Protein AF-A0AAD9XHT9-F1 (afdb_monomer)

Sequence (121 aa):
MSLTDLELSYNHFTDSIPPSIGSMRYLKALYLNNNNLSGSIPTEIGKLMSLTDLELSDNWFTGSVPPSIDNLCNLSILYLHRNNISSSIPVKIGNLMSLTDLELSYNHFTSSIPPPIGSMQ

Nearest PDB structures (foldseek):
  8wei-assembly1_A  TM=9.782E-01  e=2.417E-10  Brassica napus
  8weh-assembly1_A  TM=9.786E-01  e=7.832E-10  Brassica napus
  8wed-assembly2_D  TM=9.798E-01  e=2.127E-09  Arabidopsis thaliana
  5xjx-assembly1_A  TM=8.030E-01  e=2.233E-08  Arabidopsis thaliana
  5xjo-assembly2_B  TM=7.292E-01  e=7.310E-09  Arabidopsis thaliana

pLDDT: mean 94.95, std 6.86, range [57.06, 98.94]

Foldseek 3Di:
DADAEDADAQEADEEEDDLCVLVSQNHAEDAHAHYAYEEAHDLSVLSNLNHQYDHHYHYAYEEADHLSVLSNLNHAEDAPAQYAYAEAHHLSVLSNLNHNYYHHYHYNYDDDDRPSVVVRD

Organism: NCBI:txid168575

Radius of gyration: 13.38 Å; Cα contacts (8 Å, |Δi|>4): 305; chains: 1; bounding box: 37×24×35 Å

InterPro domains:
  IPR001611 Leucine-rich repeat [PF13516] (2-16)
  IPR032675 Leucine-rich repeat domain superfamily [G3DSA:3.80.10.10] (1-121)
  IPR055414 Disease resistance R13L4/SHOC-2-like, LRR domain [PF23598] (20-105)

Secondary structure (DSSP, 8-state):
----EEE--SS---SPPPGGGGG-TT--EEE--SS--EEEPPGGGGG-TT-SEEE--SSEEEE---GGGGG-TT--EEE--SSEE-SPPPGGGGG-TT--EEE--SS---SPPPGGGGG--

Solvent-accessible surface area (backbone atoms only — not comparable to full-atom values): 6148 Å² total; per-residue (Å²): 138,79,67,38,68,47,85,56,49,74,46,81,51,59,56,52,68,61,62,70,62,31,71,46,44,62,23,27,36,43,35,50,23,43,30,52,31,25,51,50,63,46,57,33,61,32,47,23,47,49,20,32,36,41,33,52,21,43,28,48,34,27,52,45,69,41,75,40,56,43,49,24,49,48,22,27,36,44,33,50,21,40,25,50,32,47,35,52,69,52,64,49,61,54,57,30,81,44,48,75,44,79,39,64,54,62,48,45,62,74,54,75,84,40,70,48,63,81,66,68,122

Mean predicted aligned error: 2.9 Å

Structure (mmCIF, N/CA/C/O backbone):
data_AF-A0AAD9XHT9-F1
#
_entry.id   AF-A0AAD9XHT9-F1
#
loop_
_atom_site.group_PDB
_atom_site.id
_atom_site.type_symbol
_atom_site.label_atom_id
_atom_site.label_alt_id
_atom_site.label_comp_id
_atom_site.label_asym_id
_atom_site.label_entity_id
_atom_site.label_seq_id
_atom_site.pdbx_PDB_ins_code
_atom_site.Cartn_x
_atom_site.Cartn_y
_atom_site.Cartn_z
_atom_site.occupancy
_atom_site.B_iso_or_equiv
_atom_site.auth_seq_id
_atom_site.auth_comp_id
_atom_site.auth_asym_id
_atom_site.auth_atom_id
_atom_site.pdbx_PDB_model_num
ATOM 1 N N . MET A 1 1 ? -23.148 5.381 -12.347 1.00 62.38 1 MET A N 1
ATOM 2 C CA . MET A 1 1 ? -22.735 4.302 -11.426 1.00 62.38 1 MET A CA 1
ATOM 3 C C . MET A 1 1 ? -21.243 4.470 -11.208 1.00 62.38 1 MET A C 1
ATOM 5 O O . MET A 1 1 ? -20.542 4.640 -12.197 1.00 62.38 1 MET A O 1
ATOM 9 N N . SER A 1 2 ? -20.787 4.535 -9.959 1.00 86.00 2 SER A N 1
ATOM 10 C CA . SER A 1 2 ? -19.357 4.618 -9.626 1.00 86.00 2 SER A CA 1
ATOM 11 C C . SER A 1 2 ? -18.866 3.226 -9.242 1.00 86.00 2 SER A C 1
ATOM 13 O O . SER A 1 2 ? -19.617 2.501 -8.593 1.00 86.00 2 SER A O 1
ATOM 15 N N . LEU A 1 3 ? -17.646 2.850 -9.636 1.00 94.44 3 LEU A N 1
ATOM 16 C CA . LEU A 1 3 ? -17.060 1.574 -9.224 1.00 94.44 3 LEU A CA 1
ATOM 17 C C . LEU A 1 3 ? -16.738 1.616 -7.723 1.00 94.44 3 LEU A C 1
ATOM 19 O O . LEU A 1 3 ? -16.102 2.566 -7.262 1.00 94.44 3 LEU A O 1
ATOM 23 N N . THR A 1 4 ? -17.195 0.606 -6.987 1.00 97.62 4 THR A N 1
ATOM 24 C CA . THR A 1 4 ? -16.973 0.455 -5.541 1.00 97.62 4 THR A CA 1
ATOM 25 C C . THR A 1 4 ? -16.005 -0.674 -5.213 1.00 97.62 4 THR A C 1
ATOM 27 O O . THR A 1 4 ? -15.353 -0.620 -4.181 1.00 97.62 4 THR A O 1
ATOM 30 N N . ASP A 1 5 ? -15.841 -1.637 -6.112 1.00 98.38 5 ASP A N 1
ATOM 31 C CA . ASP A 1 5 ? -15.035 -2.830 -5.890 1.00 98.38 5 ASP A CA 1
ATOM 32 C C . ASP A 1 5 ? -14.217 -3.081 -7.158 1.00 98.38 5 ASP A C 1
ATOM 34 O O . ASP A 1 5 ? -14.770 -3.121 -8.263 1.00 98.38 5 ASP A O 1
ATOM 38 N N . LEU A 1 6 ? -12.897 -3.183 -7.010 1.00 98.44 6 LEU A N 1
ATOM 39 C CA . LEU A 1 6 ? -11.974 -3.504 -8.093 1.00 98.44 6 LEU A CA 1
ATOM 40 C C . LEU A 1 6 ? -11.222 -4.781 -7.725 1.00 98.44 6 LEU A C 1
ATOM 42 O O . LEU A 1 6 ? -10.288 -4.747 -6.928 1.00 98.44 6 LEU A O 1
ATOM 46 N N . GLU A 1 7 ? -11.657 -5.884 -8.327 1.00 98.56 7 GLU A N 1
ATOM 47 C CA . GLU A 1 7 ? -11.086 -7.220 -8.169 1.00 98.56 7 GLU A CA 1
ATOM 48 C C . GLU A 1 7 ? -10.223 -7.556 -9.387 1.00 98.56 7 GLU A C 1
ATOM 50 O O . GLU A 1 7 ? -10.732 -7.680 -10.505 1.00 98.56 7 GLU A O 1
ATOM 55 N N . LEU A 1 8 ? -8.913 -7.651 -9.178 1.00 98.62 8 LEU A N 1
ATOM 56 C CA . LEU A 1 8 ? -7.911 -7.929 -10.208 1.00 98.62 8 LEU A CA 1
ATOM 57 C C . LEU A 1 8 ? -6.887 -8.975 -9.740 1.00 98.62 8 LEU A C 1
ATOM 59 O O . LEU A 1 8 ? -5.830 -9.141 -10.364 1.00 98.62 8 LEU A O 1
ATOM 63 N N . SER A 1 9 ? -7.180 -9.686 -8.657 1.00 98.75 9 SER A N 1
ATOM 64 C CA . SER A 1 9 ? -6.260 -10.647 -8.068 1.00 98.75 9 SER A CA 1
ATOM 65 C C . SER A 1 9 ? -6.104 -11.905 -8.916 1.00 98.75 9 SER A C 1
ATOM 67 O O . SER A 1 9 ? -6.938 -12.204 -9.772 1.00 98.75 9 SER A O 1
ATOM 69 N N . TYR A 1 10 ? -5.020 -12.648 -8.685 1.00 98.62 10 TYR A N 1
ATOM 70 C CA . TYR A 1 10 ? -4.700 -13.894 -9.400 1.00 98.62 10 TYR A CA 1
ATOM 71 C C . TYR A 1 10 ? -4.563 -13.707 -10.916 1.00 98.62 10 TYR A C 1
ATOM 73 O O . T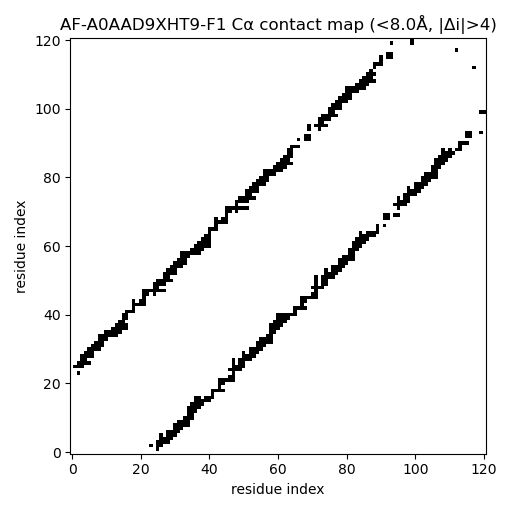YR A 1 10 ? -5.163 -14.426 -11.717 1.00 98.62 10 TYR A O 1
ATOM 81 N N . ASN A 1 11 ? -3.748 -12.730 -11.306 1.00 98.75 11 ASN A N 1
ATOM 82 C CA . ASN A 1 11 ? -3.437 -12.434 -12.700 1.00 98.75 11 ASN A CA 1
ATOM 83 C C . ASN A 1 11 ? -1.915 -12.361 -12.912 1.00 98.75 11 ASN A C 1
ATOM 85 O O . ASN A 1 11 ? -1.111 -12.705 -12.046 1.00 98.75 11 ASN A O 1
ATOM 89 N N . HIS A 1 12 ? -1.515 -11.939 -14.109 1.00 98.44 12 HIS A N 1
ATOM 90 C CA . HIS A 1 12 ? -0.121 -11.699 -14.479 1.00 98.44 12 HIS A CA 1
ATOM 91 C C . HIS A 1 12 ? 0.139 -10.211 -14.739 1.00 98.44 12 HIS A C 1
ATOM 93 O O . HIS A 1 12 ? 0.935 -9.870 -15.615 1.00 98.44 12 HIS A O 1
ATOM 99 N N . PHE A 1 13 ? -0.573 -9.308 -14.050 1.00 98.69 13 PHE A N 1
ATOM 100 C CA . PHE A 1 13 ? -0.347 -7.875 -14.226 1.00 98.69 13 PHE A CA 1
ATOM 101 C C . PHE A 1 13 ? 1.066 -7.512 -13.782 1.00 98.69 13 PHE A C 1
ATOM 103 O O . PHE A 1 13 ? 1.510 -7.923 -12.713 1.00 98.69 13 PHE A O 1
ATOM 110 N N . THR A 1 14 ? 1.758 -6.749 -14.620 1.00 98.44 14 THR A N 1
ATOM 111 C CA . THR A 1 14 ? 3.120 -6.258 -14.399 1.00 98.44 14 THR A CA 1
ATOM 112 C C . THR A 1 14 ? 3.115 -4.746 -14.192 1.00 98.44 14 THR A C 1
ATOM 114 O O . THR A 1 14 ? 2.059 -4.115 -14.187 1.00 98.44 14 THR A O 1
ATOM 117 N N . ASP A 1 15 ? 4.307 -4.158 -14.073 1.00 98.00 15 ASP A N 1
ATOM 118 C CA . ASP A 1 15 ? 4.510 -2.721 -13.870 1.00 98.00 15 ASP A CA 1
ATOM 119 C C . ASP A 1 15 ? 3.891 -2.206 -12.562 1.00 98.00 15 ASP A C 1
ATOM 121 O O . ASP A 1 15 ? 3.524 -2.977 -11.674 1.00 98.00 15 ASP A O 1
ATOM 125 N N . SER A 1 16 ? 3.888 -0.889 -12.377 1.00 98.31 16 SER A N 1
ATOM 126 C CA . SER A 1 16 ? 3.416 -0.250 -11.154 1.00 98.31 16 SER A CA 1
ATOM 127 C C . SER A 1 16 ? 1.934 0.099 -11.202 1.00 98.31 16 SER A C 1
ATOM 129 O O . SER A 1 16 ? 1.335 0.269 -12.265 1.00 98.31 16 SER A O 1
ATOM 131 N N . ILE A 1 17 ? 1.339 0.276 -10.019 1.00 98.56 17 ILE A N 1
ATOM 132 C CA . ILE A 1 17 ? -0.004 0.848 -9.904 1.00 98.56 17 ILE A CA 1
ATOM 133 C C . ILE A 1 17 ? 0.051 2.293 -10.432 1.00 98.56 17 ILE A C 1
ATOM 135 O O . ILE A 1 17 ? 0.817 3.109 -9.905 1.00 98.56 17 ILE A O 1
ATOM 139 N N . PRO A 1 18 ? -0.760 2.657 -11.439 1.00 98.19 18 PRO A N 1
ATOM 140 C CA . PRO A 1 18 ? -0.733 4.001 -11.986 1.00 98.19 18 PRO A CA 1
ATOM 141 C C . PRO A 1 18 ? -1.320 5.013 -10.983 1.00 98.19 18 PRO A C 1
ATOM 143 O O . PRO A 1 18 ? -2.343 4.734 -10.351 1.00 98.19 18 PRO A O 1
ATOM 146 N N . PRO A 1 19 ? -0.770 6.241 -10.883 1.00 98.25 19 PRO A N 1
ATOM 147 C CA . PRO A 1 19 ? -1.304 7.295 -10.008 1.00 98.25 19 PRO A CA 1
ATOM 148 C C . PRO A 1 19 ? -2.782 7.642 -10.253 1.00 98.25 19 PRO A C 1
ATOM 150 O O . PRO A 1 19 ? -3.469 8.157 -9.367 1.00 98.25 19 PRO A O 1
ATOM 153 N N . SER A 1 20 ? -3.302 7.344 -11.449 1.00 98.19 20 SER A N 1
ATOM 154 C CA . SER A 1 20 ? -4.713 7.527 -11.799 1.00 98.19 20 SER A CA 1
ATOM 155 C C . SER A 1 20 ? -5.673 6.708 -10.930 1.00 98.19 20 SER A C 1
ATOM 157 O O . SER A 1 20 ? -6.850 7.077 -10.863 1.00 98.19 20 SER A O 1
ATOM 159 N N . ILE A 1 21 ? -5.197 5.685 -10.202 1.00 97.81 21 ILE A N 1
ATOM 160 C CA . ILE A 1 21 ? -5.999 4.941 -9.218 1.00 97.81 21 ILE A CA 1
ATOM 161 C C . ILE A 1 21 ? -6.697 5.886 -8.230 1.00 97.81 21 ILE A C 1
ATOM 163 O O . ILE A 1 21 ? -7.873 5.713 -7.932 1.00 97.81 21 ILE A O 1
ATOM 167 N N . GLY A 1 22 ? -6.041 6.986 -7.834 1.00 97.75 22 GLY A N 1
ATOM 168 C CA . GLY A 1 22 ? -6.598 7.977 -6.907 1.00 97.75 22 GLY A CA 1
ATOM 169 C C . GLY A 1 22 ? -7.801 8.772 -7.438 1.00 97.75 22 GLY A C 1
ATOM 170 O O . GLY A 1 22 ? -8.357 9.601 -6.714 1.00 97.75 22 GLY A O 1
ATOM 171 N N . SER A 1 23 ? -8.212 8.564 -8.693 1.00 97.62 23 SER A N 1
ATOM 172 C CA . SER A 1 23 ? -9.466 9.108 -9.235 1.00 97.62 23 SER A CA 1
ATOM 173 C C . SER A 1 23 ? -10.706 8.323 -8.783 1.00 97.62 23 SER A C 1
ATOM 175 O O . SER A 1 23 ? -11.811 8.868 -8.785 1.00 97.62 23 SER A O 1
ATOM 177 N N . MET A 1 24 ? -10.533 7.081 -8.322 1.00 97.00 24 MET A N 1
ATOM 178 C CA . MET A 1 24 ? -11.607 6.154 -7.950 1.00 97.00 24 MET A CA 1
ATOM 179 C C . MET A 1 24 ? -12.098 6.398 -6.513 1.00 97.00 24 MET A C 1
ATOM 181 O O . MET A 1 24 ? -12.098 5.512 -5.671 1.00 97.00 24 MET A O 1
ATOM 185 N N . ARG A 1 25 ? -12.528 7.626 -6.203 1.00 95.38 25 ARG A N 1
ATOM 186 C CA . ARG A 1 25 ? -12.813 8.088 -4.822 1.00 95.38 25 ARG A CA 1
ATOM 187 C C . ARG A 1 25 ? -13.909 7.317 -4.069 1.00 95.38 25 ARG A C 1
ATOM 189 O O . ARG A 1 25 ? -14.000 7.427 -2.847 1.00 95.38 25 ARG A O 1
ATOM 196 N N . TYR A 1 26 ? -14.748 6.581 -4.793 1.00 97.50 26 TYR A N 1
ATOM 197 C CA . TYR A 1 26 ? -15.837 5.767 -4.242 1.00 97.50 26 TYR A CA 1
ATOM 198 C C . TYR A 1 26 ? -15.459 4.293 -4.056 1.00 97.50 26 TYR A C 1
ATOM 200 O O . TYR A 1 26 ? -16.309 3.508 -3.638 1.00 97.50 26 TYR A O 1
ATOM 208 N N . LEU A 1 27 ? -14.215 3.925 -4.375 1.00 98.44 27 LEU A N 1
ATOM 209 C CA . LEU A 1 27 ? -13.720 2.569 -4.209 1.00 98.44 27 LEU A CA 1
ATOM 210 C C . LEU A 1 27 ? -13.642 2.221 -2.719 1.00 98.44 27 LEU A C 1
ATOM 212 O O . LEU A 1 27 ? -13.092 2.986 -1.927 1.00 98.44 27 LEU A O 1
ATOM 216 N N . LYS A 1 28 ? -14.226 1.078 -2.372 1.00 98.62 28 LYS A N 1
ATOM 217 C CA . LYS A 1 28 ? -14.258 0.461 -1.047 1.00 98.62 28 LYS A CA 1
ATOM 218 C C . LYS A 1 28 ? -13.279 -0.702 -0.963 1.00 98.62 28 LYS A C 1
ATOM 220 O O . LYS A 1 28 ? -12.551 -0.792 0.015 1.00 98.62 28 LYS A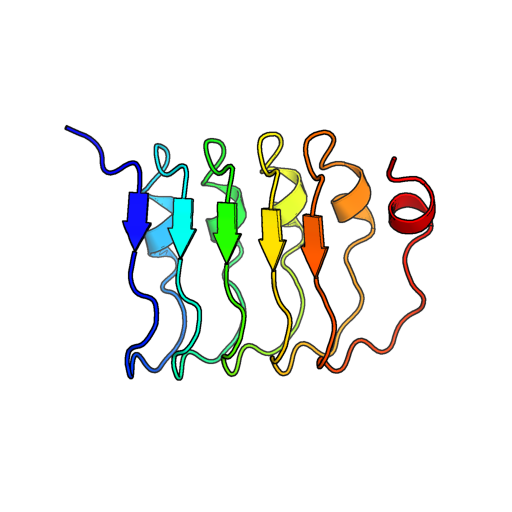 O 1
ATOM 225 N N . ALA A 1 29 ? -13.194 -1.508 -2.017 1.00 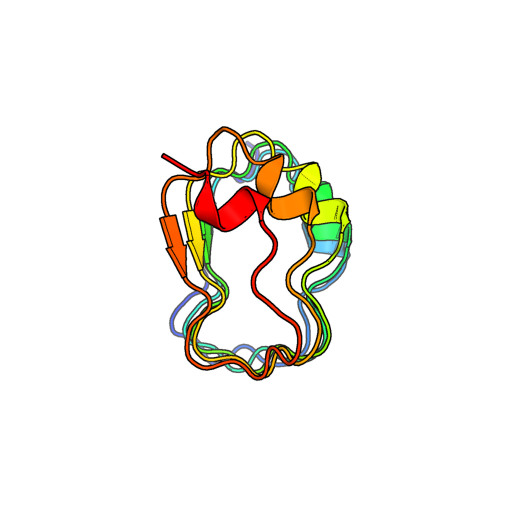98.81 29 ALA A N 1
ATOM 226 C CA . ALA A 1 29 ? -12.280 -2.636 -2.078 1.00 98.81 29 ALA A CA 1
ATOM 227 C C . ALA A 1 29 ? -11.343 -2.545 -3.286 1.00 98.81 29 ALA A C 1
ATOM 229 O O . ALA A 1 29 ? -11.789 -2.339 -4.421 1.00 98.81 29 ALA A O 1
ATOM 230 N N . LEU A 1 30 ? -10.043 -2.696 -3.027 1.00 98.81 30 LEU A N 1
ATOM 231 C CA . LEU A 1 30 ? -8.999 -2.806 -4.041 1.00 98.81 30 LEU A CA 1
ATOM 232 C C . LEU A 1 30 ? -8.207 -4.095 -3.816 1.00 98.81 30 LEU A C 1
ATOM 234 O O . LEU A 1 30 ? -7.328 -4.140 -2.952 1.00 98.81 30 LEU A O 1
ATOM 238 N N . TYR A 1 31 ? -8.497 -5.107 -4.632 1.00 98.94 31 TYR A N 1
ATOM 239 C CA . TYR A 1 31 ? -7.823 -6.400 -4.606 1.00 98.94 31 TYR A CA 1
ATOM 240 C C . TYR A 1 31 ? -6.880 -6.518 -5.810 1.00 98.94 31 TYR A C 1
ATOM 242 O O . TYR A 1 31 ? -7.310 -6.567 -6.964 1.00 98.94 31 TYR A O 1
ATOM 250 N N . LEU A 1 32 ? -5.571 -6.480 -5.536 1.00 98.88 32 LEU A N 1
ATOM 251 C CA . LEU A 1 32 ? -4.494 -6.586 -6.531 1.00 98.88 32 LEU A CA 1
ATOM 252 C C . LEU A 1 32 ? -3.526 -7.737 -6.217 1.00 98.88 32 LEU A C 1
ATOM 254 O O . LEU A 1 32 ? -2.473 -7.852 -6.853 1.00 98.88 32 LEU A O 1
ATOM 258 N N . ASN A 1 33 ? -3.841 -8.579 -5.234 1.00 98.88 33 ASN A N 1
ATOM 259 C CA . ASN A 1 33 ? -2.939 -9.630 -4.787 1.00 98.88 33 ASN A CA 1
ATOM 260 C C . ASN A 1 33 ? -2.695 -10.713 -5.832 1.00 98.88 33 ASN A C 1
ATOM 262 O O . ASN A 1 33 ? -3.485 -10.916 -6.749 1.00 98.88 33 ASN A O 1
ATOM 266 N N . ASN A 1 34 ? -1.610 -11.466 -5.650 1.00 98.88 34 ASN A N 1
ATOM 267 C CA . ASN A 1 34 ? -1.256 -12.591 -6.520 1.00 98.88 34 ASN A CA 1
ATOM 268 C C . ASN A 1 34 ? -1.093 -12.129 -7.980 1.00 98.88 34 ASN A C 1
ATOM 270 O O . ASN A 1 34 ? -1.789 -12.590 -8.885 1.00 98.88 34 ASN A O 1
ATOM 274 N N . ASN A 1 35 ? -0.181 -11.177 -8.178 1.00 98.88 35 ASN A N 1
ATOM 275 C CA . ASN A 1 35 ? 0.183 -10.606 -9.473 1.00 98.88 35 ASN A CA 1
ATOM 276 C C . ASN A 1 35 ? 1.715 -10.451 -9.579 1.00 98.88 35 ASN A C 1
ATOM 278 O O . ASN A 1 35 ? 2.483 -10.909 -8.731 1.00 98.88 35 ASN A O 1
ATOM 282 N N . ASN A 1 36 ? 2.182 -9.815 -10.654 1.00 98.81 36 ASN A N 1
ATOM 283 C CA . ASN A 1 36 ? 3.585 -9.473 -10.882 1.00 98.81 36 ASN A CA 1
ATOM 284 C C . ASN A 1 36 ? 3.813 -7.946 -10.824 1.00 98.81 36 ASN A C 1
ATOM 286 O O . ASN A 1 36 ? 4.737 -7.436 -11.466 1.00 98.81 36 ASN A O 1
ATOM 290 N N . LEU A 1 37 ? 2.970 -7.207 -10.087 1.00 98.88 37 LEU A N 1
ATOM 291 C CA . LEU A 1 37 ? 3.071 -5.751 -9.969 1.00 98.88 37 LEU A CA 1
ATOM 292 C C . LEU A 1 37 ? 4.343 -5.376 -9.210 1.00 98.88 37 LEU A C 1
ATOM 294 O O . LEU A 1 37 ? 4.745 -6.058 -8.269 1.00 98.88 37 LEU A O 1
ATOM 298 N N . SER A 1 38 ? 4.977 -4.279 -9.607 1.00 98.56 38 SER A N 1
ATOM 299 C CA . SER A 1 38 ? 6.283 -3.856 -9.096 1.00 98.56 38 SER A CA 1
ATOM 300 C C . SER A 1 38 ? 6.363 -2.340 -8.884 1.00 98.56 38 SER A C 1
ATOM 302 O O . SER A 1 38 ? 5.387 -1.609 -9.045 1.00 98.56 38 SER A O 1
ATOM 304 N N . GLY A 1 39 ? 7.533 -1.841 -8.480 1.00 98.25 39 GLY A N 1
ATOM 305 C CA . GLY A 1 39 ? 7.722 -0.426 -8.149 1.00 98.25 39 GLY A CA 1
ATOM 306 C C . GLY A 1 39 ? 7.142 -0.058 -6.781 1.00 98.25 39 GLY A C 1
ATOM 307 O O . GLY A 1 39 ? 6.918 -0.926 -5.939 1.00 98.25 39 GLY A O 1
ATOM 308 N N . SER A 1 40 ? 6.953 1.236 -6.531 1.00 98.19 40 SER A N 1
ATOM 309 C CA . SER A 1 40 ? 6.427 1.737 -5.256 1.00 98.19 40 SER A CA 1
ATOM 310 C C . SER A 1 40 ? 4.903 1.834 -5.273 1.00 98.19 40 SER A C 1
ATOM 312 O O . SER A 1 40 ? 4.301 2.130 -6.305 1.00 98.19 40 SER A O 1
ATOM 314 N N . ILE A 1 41 ? 4.284 1.688 -4.102 1.00 98.44 41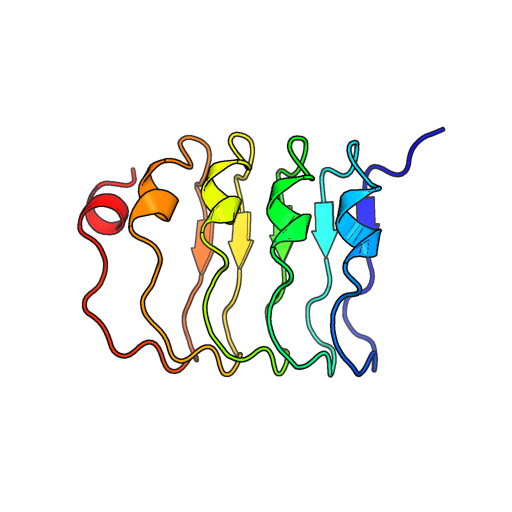 ILE A N 1
ATOM 315 C CA . ILE A 1 41 ? 2.864 1.995 -3.908 1.00 98.44 41 ILE A CA 1
ATOM 316 C C . ILE A 1 41 ? 2.660 3.517 -4.088 1.00 98.44 41 ILE A C 1
ATOM 318 O O . ILE A 1 41 ? 3.303 4.299 -3.377 1.00 98.44 41 ILE A O 1
ATOM 322 N N . PRO A 1 42 ? 1.799 3.980 -5.015 1.00 98.06 42 PRO A N 1
ATOM 323 C CA . PRO A 1 42 ? 1.648 5.403 -5.303 1.00 98.06 42 PRO A CA 1
ATOM 324 C C . PRO A 1 42 ? 0.972 6.142 -4.144 1.00 98.06 42 PRO A C 1
ATOM 326 O O . PRO A 1 42 ? 0.029 5.649 -3.523 1.00 98.06 42 PRO A O 1
ATOM 329 N N . THR A 1 43 ? 1.409 7.376 -3.882 1.00 98.00 43 THR A N 1
ATOM 330 C CA . THR A 1 43 ? 0.847 8.211 -2.801 1.00 98.00 43 THR A CA 1
ATOM 331 C C . THR A 1 43 ? -0.639 8.527 -2.997 1.00 98.00 43 THR A C 1
ATOM 333 O O . THR A 1 43 ? -1.360 8.798 -2.034 1.00 98.00 43 THR A O 1
ATOM 336 N N . GLU A 1 44 ? -1.112 8.443 -4.240 1.00 98.56 44 GLU A N 1
ATOM 337 C CA . GLU A 1 44 ? -2.490 8.636 -4.668 1.00 98.56 44 GLU A CA 1
ATOM 338 C C . GLU A 1 44 ? -3.462 7.605 -4.101 1.00 98.56 44 GLU A C 1
ATOM 340 O O . GLU A 1 44 ? -4.654 7.908 -4.057 1.00 98.56 44 GLU A O 1
ATOM 345 N N . ILE A 1 45 ? -2.986 6.457 -3.597 1.00 98.19 45 ILE A N 1
ATOM 346 C CA . ILE A 1 45 ? -3.827 5.537 -2.815 1.00 98.19 45 ILE A CA 1
ATOM 347 C C . ILE A 1 45 ? -4.496 6.276 -1.653 1.00 98.19 45 ILE A C 1
ATOM 349 O O . ILE A 1 45 ? -5.680 6.075 -1.413 1.00 98.19 45 ILE A O 1
ATOM 353 N N . GLY A 1 46 ? -3.811 7.233 -1.019 1.00 97.50 46 GLY A N 1
ATOM 354 C CA . GLY A 1 46 ? -4.379 8.056 0.054 1.00 97.50 46 GLY A CA 1
ATOM 355 C C . GLY A 1 46 ? -5.534 8.981 -0.364 1.00 97.50 46 GLY A C 1
ATOM 356 O O . GLY A 1 46 ? -6.048 9.722 0.470 1.00 97.50 46 GLY A O 1
ATOM 357 N N . LYS A 1 47 ? -5.940 8.996 -1.644 1.00 98.31 47 LYS A N 1
ATOM 358 C CA . LYS A 1 47 ? -7.149 9.693 -2.130 1.00 98.31 47 LYS A CA 1
ATOM 359 C C . LYS A 1 47 ? -8.399 8.804 -2.086 1.00 98.31 47 LYS A C 1
ATOM 361 O O . LYS A 1 47 ? -9.506 9.315 -2.259 1.00 98.31 47 LYS A O 1
ATOM 366 N N . LEU A 1 48 ? -8.241 7.499 -1.860 1.00 98.12 48 LEU A N 1
ATOM 367 C CA . LEU A 1 48 ? -9.318 6.510 -1.808 1.00 98.12 48 LEU A CA 1
ATOM 368 C C . LEU A 1 48 ? -9.989 6.501 -0.426 1.00 98.12 48 LEU A C 1
ATOM 370 O O . LEU A 1 48 ? -10.036 5.489 0.249 1.00 98.12 48 LEU A O 1
ATOM 374 N N . MET A 1 49 ? -10.508 7.640 0.033 1.00 97.00 49 MET A N 1
ATOM 375 C CA . MET A 1 49 ? -11.003 7.799 1.415 1.00 97.00 49 MET A CA 1
ATOM 376 C C . MET A 1 49 ? -12.189 6.882 1.784 1.00 97.00 49 MET A C 1
ATOM 378 O O . MET A 1 49 ? -12.512 6.739 2.961 1.00 97.00 49 MET A O 1
ATOM 382 N N . SER A 1 50 ? -12.846 6.271 0.793 1.00 98.00 50 SER A N 1
ATOM 383 C CA . SER A 1 50 ? -13.919 5.288 1.004 1.00 98.00 50 SER A CA 1
ATOM 384 C C . SER A 1 50 ? -13.407 3.853 1.190 1.00 98.00 50 SER A C 1
ATOM 386 O O . SER A 1 50 ? -14.226 2.970 1.431 1.00 98.00 50 SER A O 1
ATOM 388 N N . LEU A 1 51 ? -12.096 3.621 1.049 1.00 98.44 51 LEU A N 1
ATOM 389 C CA . LEU A 1 51 ? -11.494 2.292 1.039 1.00 98.44 51 LEU A CA 1
ATOM 390 C C . LEU A 1 51 ? -11.569 1.647 2.426 1.00 98.44 51 LEU A C 1
ATOM 392 O O . LEU A 1 51 ? -11.161 2.252 3.419 1.00 98.44 51 LEU A O 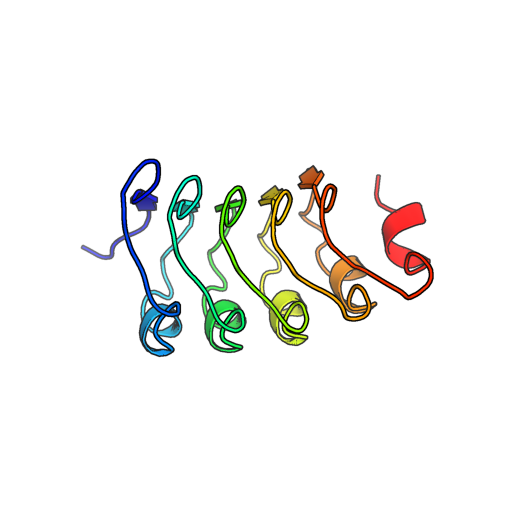1
ATOM 396 N N . THR A 1 52 ? -12.085 0.425 2.459 1.00 98.75 52 THR A N 1
ATOM 397 C CA . THR A 1 52 ? -12.169 -0.467 3.618 1.00 98.75 52 THR A CA 1
ATOM 398 C C . THR A 1 52 ? -11.174 -1.619 3.497 1.00 98.75 52 THR A C 1
ATOM 400 O O . THR A 1 52 ? -10.620 -2.048 4.508 1.00 98.75 52 THR A O 1
ATOM 403 N N . ASP A 1 53 ? -10.865 -2.040 2.268 1.00 98.88 53 ASP A N 1
ATOM 404 C CA . ASP A 1 53 ? -10.040 -3.210 1.979 1.00 98.88 53 ASP A CA 1
ATOM 405 C C . ASP A 1 53 ? -8.944 -2.842 0.970 1.00 98.88 53 ASP A C 1
ATOM 407 O O . ASP A 1 53 ? -9.233 -2.419 -0.158 1.00 98.88 53 ASP A O 1
ATOM 411 N N . LEU A 1 54 ? -7.680 -3.005 1.372 1.00 98.81 54 LEU A N 1
ATOM 412 C CA . LEU A 1 54 ? -6.517 -2.836 0.503 1.00 98.81 54 LEU A CA 1
ATOM 413 C C . LEU A 1 54 ? -5.617 -4.072 0.549 1.00 98.81 54 LEU A C 1
ATOM 415 O O . LEU A 1 54 ? -4.877 -4.286 1.511 1.00 98.81 54 LEU A O 1
ATOM 419 N N . GLU A 1 55 ? -5.627 -4.824 -0.546 1.00 98.88 55 GLU A N 1
ATOM 420 C CA . GLU A 1 55 ? -4.946 -6.108 -0.655 1.00 98.88 55 GLU A CA 1
ATOM 421 C C . GLU A 1 55 ? -3.900 -6.061 -1.773 1.00 98.88 55 GLU A C 1
ATOM 423 O O . GLU A 1 55 ? -4.215 -6.138 -2.964 1.00 98.88 55 GLU A O 1
ATOM 428 N N . LEU A 1 56 ? -2.633 -5.901 -1.389 1.00 98.81 56 LEU A N 1
ATOM 429 C CA . LEU A 1 56 ? -1.494 -5.795 -2.312 1.00 98.81 56 LEU A CA 1
ATOM 430 C C . LEU A 1 56 ? -0.496 -6.948 -2.134 1.00 98.81 56 LEU A C 1
ATOM 432 O O . LEU A 1 56 ? 0.640 -6.866 -2.606 1.00 98.81 56 LEU A O 1
ATOM 436 N N . SER A 1 57 ? -0.892 -7.999 -1.417 1.00 98.88 57 SER A N 1
ATOM 437 C CA . SER A 1 57 ? -0.050 -9.147 -1.089 1.00 98.88 57 SER A CA 1
ATOM 438 C C . SER A 1 57 ? 0.390 -9.948 -2.320 1.00 98.88 57 SER A C 1
ATOM 440 O O . SER A 1 57 ? -0.177 -9.810 -3.404 1.00 98.88 57 SER A O 1
ATOM 442 N N . ASP A 1 58 ? 1.425 -10.778 -2.171 1.00 98.88 58 ASP A N 1
ATOM 443 C CA . ASP A 1 58 ? 1.944 -11.647 -3.242 1.00 98.88 58 ASP A CA 1
ATOM 444 C C . ASP A 1 58 ? 2.229 -10.863 -4.546 1.00 98.88 58 ASP A C 1
ATOM 446 O O . ASP A 1 58 ? 1.671 -11.146 -5.611 1.00 98.88 58 ASP A O 1
ATOM 450 N N . ASN A 1 59 ? 3.072 -9.834 -4.437 1.00 98.94 59 ASN A N 1
ATOM 451 C CA . ASN A 1 59 ? 3.526 -8.976 -5.535 1.00 98.94 59 ASN A CA 1
ATOM 452 C C . ASN A 1 59 ? 5.021 -8.637 -5.352 1.00 98.94 59 ASN A C 1
ATOM 454 O O . ASN A 1 59 ? 5.729 -9.243 -4.550 1.00 98.94 59 ASN A O 1
ATOM 458 N N . TRP A 1 60 ? 5.540 -7.706 -6.153 1.00 98.69 60 TRP A N 1
ATOM 459 C CA . TRP A 1 60 ? 6.949 -7.310 -6.188 1.00 98.69 60 TRP A CA 1
ATOM 460 C C . TRP A 1 60 ? 7.113 -5.831 -5.790 1.00 98.69 60 TRP A C 1
ATOM 462 O O . TRP A 1 60 ? 8.035 -5.153 -6.258 1.00 98.69 60 TRP A O 1
ATOM 472 N N . PHE A 1 61 ? 6.213 -5.294 -4.955 1.00 98.69 61 PHE A N 1
ATOM 473 C CA . PHE A 1 61 ? 6.276 -3.898 -4.516 1.00 98.69 61 PHE A CA 1
ATOM 474 C C . PHE A 1 61 ? 7.542 -3.629 -3.697 1.00 98.69 61 PHE A C 1
ATOM 476 O O . PHE A 1 61 ? 7.962 -4.441 -2.879 1.00 98.69 61 PHE A O 1
ATOM 483 N N . THR A 1 62 ? 8.146 -2.462 -3.907 1.00 97.88 62 THR A N 1
ATOM 484 C CA . THR A 1 62 ? 9.399 -2.016 -3.278 1.00 97.88 62 THR A CA 1
ATOM 485 C C . THR A 1 62 ? 9.213 -0.654 -2.602 1.00 97.88 62 THR A C 1
ATOM 487 O O . THR A 1 62 ? 8.140 -0.051 -2.656 1.00 97.88 62 THR A O 1
ATOM 490 N N . GLY A 1 63 ? 10.260 -0.143 -1.947 1.00 95.56 63 GLY A N 1
ATOM 491 C CA . GLY A 1 63 ? 10.240 1.185 -1.332 1.00 95.56 63 GLY A CA 1
ATOM 492 C 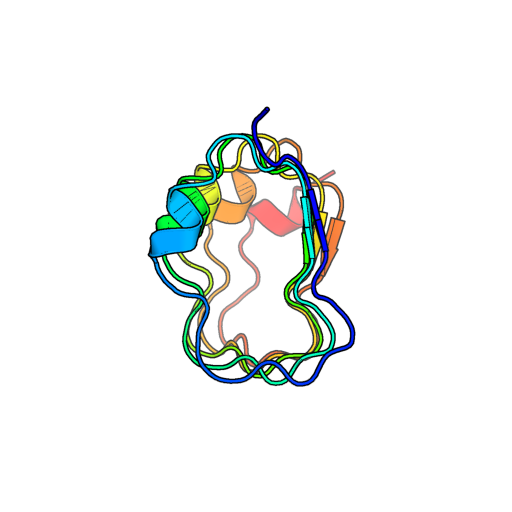C . GLY A 1 63 ? 9.591 1.188 0.054 1.00 95.56 63 GLY A C 1
ATOM 493 O O . GLY A 1 63 ? 9.945 0.373 0.908 1.00 95.56 63 GLY A O 1
ATOM 494 N N . SER A 1 64 ? 8.691 2.143 0.302 1.00 95.25 64 SER A N 1
ATOM 495 C CA . SER A 1 64 ? 7.995 2.332 1.581 1.00 95.25 64 SER A CA 1
ATOM 496 C C . SER A 1 64 ? 6.480 2.346 1.398 1.00 95.25 64 SER A C 1
ATOM 498 O O . SER A 1 64 ? 5.978 2.715 0.337 1.00 95.25 64 SER A O 1
ATOM 500 N N . VAL A 1 65 ? 5.740 2.047 2.467 1.00 96.38 65 VAL A N 1
ATOM 501 C CA . VAL A 1 65 ? 4.305 2.362 2.524 1.00 96.38 65 VAL A CA 1
ATOM 502 C C . VAL A 1 65 ? 4.156 3.891 2.488 1.00 96.38 65 VAL A C 1
ATOM 504 O O . VAL A 1 65 ? 4.842 4.577 3.256 1.00 96.38 65 VAL A O 1
ATOM 507 N N . PRO A 1 66 ? 3.334 4.467 1.593 1.00 95.44 66 PRO A N 1
ATOM 508 C CA . PRO A 1 66 ? 3.233 5.913 1.461 1.00 95.44 66 PRO A CA 1
ATOM 509 C C . PRO A 1 66 ? 2.636 6.525 2.739 1.00 95.44 66 PRO A C 1
ATOM 511 O O . PRO A 1 66 ? 1.641 6.013 3.251 1.00 95.44 66 PRO A O 1
ATOM 514 N N . PRO A 1 67 ? 3.171 7.652 3.248 1.00 93.69 67 PRO A N 1
ATOM 515 C CA . PRO A 1 67 ? 2.638 8.292 4.450 1.00 93.69 67 PRO A CA 1
ATOM 516 C C . PRO A 1 67 ? 1.169 8.704 4.347 1.00 93.69 67 PRO A C 1
ATOM 518 O O . PRO A 1 67 ? 0.536 8.827 5.385 1.00 93.69 67 PRO A O 1
ATOM 521 N N . SER A 1 68 ? 0.655 8.901 3.124 1.00 95.94 68 SER A N 1
ATOM 522 C CA . SER A 1 68 ? -0.746 9.225 2.825 1.00 95.94 68 SER A CA 1
ATOM 523 C C . SER A 1 68 ? -1.726 8.084 3.102 1.00 95.94 68 SER A C 1
ATOM 525 O O . SER A 1 68 ? -2.932 8.282 2.959 1.00 95.94 68 SER A O 1
ATOM 527 N N . ILE A 1 69 ? -1.235 6.903 3.496 1.00 95.12 69 ILE A N 1
ATOM 528 C CA . ILE A 1 69 ? -2.078 5.812 3.991 1.00 95.12 69 ILE A CA 1
ATOM 529 C C . ILE A 1 69 ? -2.946 6.277 5.169 1.00 95.12 69 ILE A C 1
ATOM 531 O O . ILE A 1 69 ? -4.066 5.812 5.307 1.00 95.12 69 ILE A O 1
ATOM 535 N N . ASP A 1 70 ? -2.477 7.257 5.949 1.00 94.00 70 ASP A N 1
ATOM 536 C CA . ASP A 1 70 ? -3.176 7.840 7.099 1.00 94.00 70 ASP A CA 1
ATOM 537 C C . ASP A 1 70 ? -4.505 8.532 6.764 1.00 94.00 70 ASP A C 1
ATOM 539 O O . ASP A 1 70 ? -5.341 8.716 7.646 1.00 94.00 70 ASP A O 1
ATOM 543 N N . ASN A 1 71 ? -4.728 8.869 5.492 1.00 96.75 71 ASN A N 1
ATOM 544 C CA . ASN A 1 71 ? -5.995 9.415 5.010 1.00 96.75 71 ASN A CA 1
ATOM 545 C C . ASN A 1 71 ? -7.103 8.358 4.882 1.00 96.75 71 ASN A C 1
ATOM 547 O O . ASN A 1 71 ? -8.268 8.714 4.694 1.00 96.75 71 ASN A O 1
ATOM 551 N N . LEU A 1 72 ? -6.765 7.066 4.922 1.00 96.94 72 LEU A N 1
ATOM 552 C CA . LEU A 1 72 ? -7.715 5.971 4.732 1.00 96.94 72 LEU A CA 1
ATOM 553 C C . LEU A 1 72 ? -8.423 5.628 6.048 1.00 96.94 72 LEU A C 1
ATOM 555 O O . LEU A 1 72 ? -8.335 4.513 6.545 1.00 96.94 72 LEU A O 1
ATOM 559 N N . CYS A 1 73 ? -9.132 6.591 6.638 1.00 94.75 73 CYS A N 1
ATOM 560 C CA . CYS A 1 73 ? -9.720 6.448 7.977 1.00 94.75 73 CYS A CA 1
ATOM 561 C C . CYS A 1 73 ? -10.751 5.305 8.105 1.00 94.75 73 CYS A C 1
ATOM 563 O O . CYS A 1 73 ? -11.044 4.872 9.219 1.00 94.75 73 CYS A O 1
ATOM 565 N N . ASN A 1 74 ? -11.291 4.823 6.980 1.00 97.38 74 ASN A N 1
ATOM 566 C CA . ASN A 1 74 ? -12.231 3.701 6.917 1.00 97.38 74 ASN A CA 1
ATO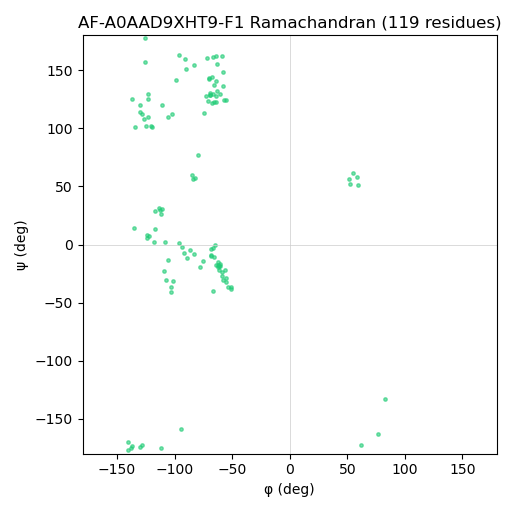M 567 C C . ASN A 1 74 ? -11.550 2.341 6.677 1.00 97.38 74 ASN A C 1
ATOM 569 O O . ASN A 1 74 ? -12.248 1.331 6.631 1.00 97.38 74 ASN A O 1
ATOM 573 N N . LEU A 1 75 ? -10.224 2.305 6.503 1.00 98.12 75 LEU A N 1
ATOM 574 C CA . LEU A 1 75 ? -9.500 1.082 6.169 1.00 98.12 75 LEU A CA 1
ATOM 575 C C . LEU A 1 75 ? -9.554 0.099 7.338 1.00 98.12 75 LEU A C 1
ATOM 577 O O . LEU A 1 75 ? -9.105 0.430 8.433 1.00 98.12 75 LEU A O 1
ATOM 581 N N . SER A 1 76 ? -10.090 -1.090 7.077 1.00 98.12 76 SER A N 1
ATOM 582 C CA . SER A 1 76 ? -10.221 -2.199 8.024 1.00 98.12 76 SER A CA 1
ATOM 583 C C . SER A 1 76 ? -9.179 -3.280 7.772 1.00 98.12 76 SER A C 1
ATOM 585 O O . SER A 1 76 ? -8.639 -3.837 8.725 1.00 98.12 76 SER A O 1
ATOM 587 N N . ILE A 1 77 ? -8.859 -3.532 6.500 1.00 98.44 77 ILE A N 1
ATOM 588 C CA . ILE A 1 77 ? -7.921 -4.573 6.077 1.00 98.44 77 ILE A CA 1
ATOM 589 C C . ILE A 1 77 ? -6.799 -3.942 5.252 1.00 98.44 77 ILE A C 1
ATOM 591 O O . ILE A 1 77 ? -7.048 -3.258 4.255 1.00 98.44 77 ILE A O 1
ATOM 595 N N . LEU A 1 78 ? -5.555 -4.190 5.667 1.00 98.31 78 LEU A N 1
ATOM 596 C CA . LEU A 1 78 ? -4.349 -3.810 4.939 1.00 98.31 78 LEU A CA 1
ATOM 597 C C . LEU A 1 78 ? -3.360 -4.972 4.893 1.00 98.31 78 LEU A C 1
ATOM 599 O O . LEU A 1 78 ? -2.598 -5.193 5.840 1.00 98.31 78 LEU A O 1
ATOM 603 N N . TYR A 1 79 ? -3.302 -5.670 3.764 1.00 98.81 79 TYR A N 1
ATOM 604 C CA . TYR A 1 79 ? -2.333 -6.743 3.555 1.00 98.81 79 TYR A CA 1
ATOM 605 C C . TYR A 1 79 ? -1.300 -6.336 2.509 1.00 98.81 79 TYR A C 1
ATOM 607 O O . TYR A 1 79 ? -1.599 -6.062 1.346 1.00 98.81 79 TYR A O 1
ATOM 615 N N . LEU A 1 80 ? -0.044 -6.317 2.949 1.00 98.62 80 LEU A N 1
ATOM 616 C CA . LEU A 1 80 ? 1.130 -6.006 2.132 1.00 98.62 80 LEU A CA 1
ATOM 617 C C . LEU A 1 80 ? 2.146 -7.154 2.140 1.00 98.62 80 LEU A C 1
ATOM 619 O O . LEU A 1 80 ? 3.268 -6.989 1.657 1.00 98.62 80 LEU A O 1
ATOM 623 N N . HIS A 1 81 ? 1.796 -8.296 2.728 1.00 98.75 81 HIS A N 1
ATOM 624 C CA . HIS A 1 81 ? 2.715 -9.408 2.908 1.00 98.75 81 HIS A CA 1
ATOM 625 C C . HIS A 1 81 ? 3.209 -9.998 1.585 1.00 98.75 81 HIS A C 1
ATOM 627 O O . HIS A 1 81 ? 2.547 -9.884 0.557 1.00 98.75 81 HIS A O 1
ATOM 633 N N . ARG A 1 82 ? 4.383 -10.639 1.616 1.00 98.75 82 ARG A N 1
ATOM 634 C CA . ARG A 1 82 ? 5.047 -11.218 0.430 1.00 98.75 82 ARG A CA 1
ATOM 635 C C . ARG A 1 82 ? 5.245 -10.183 -0.681 1.00 98.75 82 ARG A C 1
ATOM 637 O O . ARG A 1 82 ? 4.728 -10.314 -1.786 1.00 98.75 82 ARG A O 1
ATOM 644 N N . ASN A 1 83 ? 6.008 -9.154 -0.337 1.00 98.81 83 ASN A N 1
ATOM 645 C CA . ASN A 1 83 ? 6.506 -8.113 -1.230 1.00 98.81 83 ASN A CA 1
ATOM 646 C C . ASN A 1 83 ? 7.977 -7.812 -0.880 1.00 98.81 83 ASN A C 1
ATOM 648 O O . ASN A 1 83 ? 8.573 -8.444 -0.008 1.00 98.81 83 ASN A O 1
ATOM 652 N N . ASN A 1 84 ? 8.573 -6.815 -1.534 1.00 98.31 84 ASN A N 1
ATOM 653 C CA . ASN A 1 84 ? 9.959 -6.395 -1.326 1.00 98.31 84 ASN A CA 1
ATOM 654 C C . ASN A 1 84 ? 10.054 -5.006 -0.652 1.00 98.31 84 ASN A C 1
ATOM 656 O O . ASN A 1 84 ? 11.000 -4.251 -0.897 1.00 98.31 84 ASN A O 1
ATOM 660 N N . ILE A 1 85 ? 9.082 -4.629 0.187 1.00 97.81 85 ILE A N 1
ATOM 661 C CA . ILE A 1 85 ? 9.050 -3.319 0.861 1.00 97.81 85 ILE A CA 1
ATOM 662 C C . ILE A 1 85 ? 10.155 -3.284 1.922 1.00 97.81 85 ILE A C 1
ATOM 664 O O . ILE A 1 85 ? 10.204 -4.149 2.792 1.00 97.81 85 ILE A O 1
ATOM 668 N N . SER A 1 86 ? 11.057 -2.302 1.855 1.00 90.00 86 SER A N 1
ATOM 669 C CA . SER A 1 86 ? 12.342 -2.344 2.578 1.00 90.00 86 SER A CA 1
ATOM 670 C C . SER A 1 86 ? 12.620 -1.160 3.515 1.00 90.00 86 SER A C 1
ATOM 672 O O . SER A 1 86 ? 13.711 -1.037 4.074 1.00 90.00 86 SER A O 1
ATOM 674 N N . SER A 1 87 ? 11.648 -0.261 3.686 1.00 87.56 87 SER A N 1
ATOM 675 C CA . SER A 1 87 ? 11.765 0.934 4.535 1.00 87.56 87 SER A CA 1
ATOM 676 C C . SER A 1 87 ? 11.215 0.707 5.955 1.00 87.56 87 SER A C 1
ATOM 678 O O . SER A 1 87 ? 11.136 -0.424 6.430 1.00 87.56 87 SER A O 1
ATOM 680 N N . SER A 1 88 ? 10.861 1.777 6.666 1.00 90.19 88 SER A N 1
ATOM 681 C CA . SER A 1 88 ? 10.130 1.708 7.931 1.00 90.19 88 SER A CA 1
ATOM 682 C C . SER A 1 88 ? 8.625 1.570 7.698 1.00 90.19 88 SER A C 1
ATOM 684 O O . SER A 1 88 ? 8.085 1.998 6.675 1.00 90.19 88 SER A O 1
ATOM 686 N N . ILE A 1 89 ? 7.930 0.989 8.676 1.00 92.56 89 ILE A N 1
ATOM 687 C CA . ILE A 1 89 ? 6.472 1.079 8.739 1.00 92.56 89 ILE A CA 1
ATOM 688 C C . ILE A 1 89 ? 6.127 2.517 9.169 1.00 92.56 89 ILE A C 1
ATOM 690 O O . ILE A 1 89 ? 6.673 2.988 10.173 1.00 92.56 89 ILE A O 1
ATOM 694 N N . PRO A 1 90 ? 5.261 3.253 8.449 1.00 90.25 90 PRO A N 1
ATOM 695 C CA . PRO A 1 90 ? 4.902 4.612 8.832 1.00 90.25 90 PRO A CA 1
ATOM 696 C C . PRO A 1 90 ? 4.253 4.642 10.217 1.00 90.25 90 PRO A C 1
ATOM 698 O O . PRO A 1 90 ? 3.266 3.957 10.458 1.00 90.25 90 PRO A O 1
ATOM 701 N N . VAL A 1 91 ? 4.740 5.508 11.114 1.00 89.75 91 VAL A N 1
ATOM 702 C CA . VAL A 1 91 ? 4.133 5.711 12.450 1.00 89.75 91 VAL A CA 1
ATOM 703 C C . VAL A 1 91 ? 2.649 6.078 12.342 1.00 89.75 91 VAL A C 1
ATOM 705 O O . VAL A 1 91 ? 1.841 5.690 13.181 1.00 89.75 91 VAL A O 1
ATOM 708 N N . LYS A 1 92 ? 2.284 6.779 11.264 1.00 89.19 92 LYS A N 1
ATOM 709 C CA . LYS A 1 92 ? 0.916 7.209 10.973 1.00 89.19 92 LYS A CA 1
ATOM 710 C C . LYS A 1 92 ? -0.063 6.065 10.686 1.00 89.19 92 LYS A C 1
ATOM 712 O O . LYS A 1 92 ? -1.259 6.323 10.663 1.00 89.19 92 LYS A O 1
ATOM 717 N N . ILE A 1 93 ? 0.402 4.824 10.506 1.00 89.12 93 ILE A N 1
ATOM 718 C CA . ILE A 1 93 ? -0.493 3.660 10.400 1.00 89.12 93 ILE A CA 1
ATOM 719 C C . 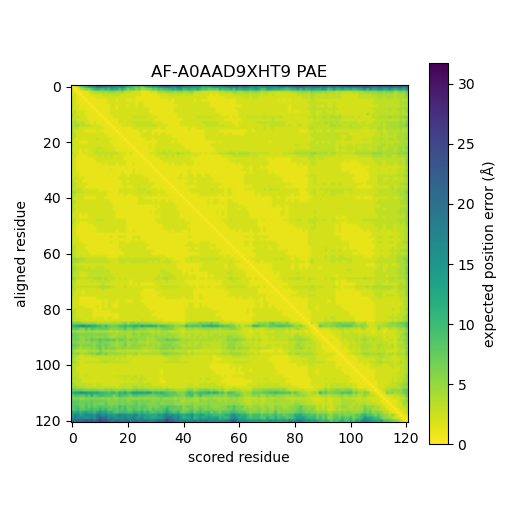ILE A 1 93 ? -1.354 3.509 11.666 1.00 89.12 93 ILE A C 1
ATOM 721 O O . ILE A 1 93 ? -2.488 3.061 11.587 1.00 89.12 93 ILE A O 1
ATOM 725 N N . GLY A 1 94 ? -0.863 3.993 12.816 1.00 86.38 94 GLY A N 1
ATOM 726 C CA . GLY A 1 94 ? -1.629 4.051 14.061 1.00 86.38 94 GLY A CA 1
ATOM 727 C C . GLY A 1 94 ? -2.797 5.041 14.067 1.00 86.38 94 GLY A C 1
ATOM 728 O O . GLY A 1 94 ? -3.578 5.033 15.008 1.00 86.38 94 GLY A O 1
ATOM 729 N N . ASN A 1 95 ? -2.935 5.890 13.043 1.00 87.94 95 ASN A N 1
ATOM 730 C CA . ASN A 1 95 ? -4.100 6.766 12.885 1.00 87.94 95 ASN A CA 1
ATOM 731 C C . ASN A 1 95 ? -5.285 6.042 12.221 1.00 87.94 95 ASN A C 1
ATOM 733 O O . ASN A 1 95 ? -6.374 6.610 12.128 1.00 87.94 95 ASN A O 1
ATOM 737 N N . LEU A 1 96 ? -5.080 4.818 11.724 1.00 92.81 96 LEU A N 1
ATOM 738 C CA . LEU A 1 96 ? -6.114 4.016 11.077 1.00 92.81 96 LEU A CA 1
ATOM 739 C C . LEU A 1 96 ? -6.987 3.352 12.142 1.00 92.81 96 LEU A C 1
ATOM 741 O O . LEU A 1 96 ? -6.848 2.174 12.441 1.00 92.81 96 LEU A O 1
ATOM 745 N N . MET A 1 97 ? -7.889 4.140 12.725 1.00 89.69 97 MET A N 1
ATOM 746 C CA . MET A 1 97 ? -8.740 3.718 13.846 1.00 89.69 97 MET A CA 1
ATOM 747 C C . MET A 1 97 ? -9.687 2.557 13.510 1.00 89.69 97 MET A C 1
ATOM 749 O O . MET A 1 97 ? -10.195 1.916 14.423 1.00 89.69 97 MET A O 1
ATOM 753 N N . SER A 1 98 ? -9.950 2.322 12.223 1.00 95.38 98 SER A N 1
ATOM 754 C CA . SER A 1 98 ? -10.804 1.228 11.752 1.00 95.38 98 SER A CA 1
ATOM 755 C C . SER A 1 98 ? -10.021 -0.049 11.435 1.00 95.38 98 SER A C 1
ATOM 757 O O . SER A 1 98 ? -10.649 -1.059 11.144 1.00 95.38 98 SER A O 1
ATOM 759 N N . LEU A 1 99 ? -8.681 -0.015 11.460 1.00 95.69 99 LEU A N 1
ATOM 760 C CA . LEU A 1 99 ? -7.836 -1.109 10.983 1.00 95.69 99 LEU A CA 1
ATOM 761 C C . LEU A 1 99 ? -7.846 -2.268 11.982 1.00 95.69 99 LEU A C 1
ATOM 763 O O . LEU A 1 99 ? -7.317 -2.141 13.084 1.00 95.69 99 LEU A O 1
ATOM 767 N N . THR A 1 100 ? -8.427 -3.391 11.569 1.00 94.81 100 THR A N 1
ATOM 768 C CA . THR A 1 100 ? -8.548 -4.624 12.359 1.00 94.81 100 THR A CA 1
ATOM 769 C C . THR A 1 100 ? -7.526 -5.668 11.943 1.00 94.81 100 THR A C 1
ATOM 771 O O . THR A 1 100 ? -7.053 -6.434 12.778 1.00 94.81 100 THR A O 1
ATOM 774 N N . ASP A 1 101 ? -7.148 -5.674 10.664 1.00 96.12 101 ASP A N 1
ATOM 775 C CA . ASP A 1 101 ? -6.291 -6.700 10.089 1.00 96.12 101 ASP A CA 1
ATOM 776 C C . ASP A 1 101 ? -5.133 -6.055 9.321 1.00 96.12 101 ASP A C 1
ATOM 778 O O . ASP A 1 101 ? -5.312 -5.397 8.292 1.00 96.12 101 ASP A O 1
ATOM 782 N N . LEU A 1 102 ? -3.919 -6.254 9.834 1.00 96.00 102 LEU A N 1
ATOM 783 C CA . LEU A 1 102 ? -2.682 -5.721 9.272 1.00 96.00 102 LEU A CA 1
ATOM 784 C C . LEU A 1 102 ? -1.668 -6.849 9.095 1.00 96.00 102 LEU A C 1
ATOM 786 O O . LEU A 1 102 ? -1.137 -7.354 10.080 1.00 96.00 102 LEU A O 1
ATOM 790 N N . GLU A 1 103 ? -1.340 -7.183 7.847 1.00 97.38 103 GLU A N 1
ATOM 791 C CA . GLU A 1 103 ? -0.406 -8.271 7.542 1.00 97.38 103 GLU A CA 1
ATOM 792 C C . GLU A 1 103 ? 0.770 -7.760 6.705 1.00 97.38 103 GLU A C 1
ATOM 794 O O . GLU A 1 103 ? 0.635 -7.390 5.535 1.00 97.38 103 GLU A O 1
ATOM 799 N N . LEU A 1 104 ? 1.946 -7.723 7.336 1.00 96.75 104 LEU A N 1
ATOM 800 C CA . LEU A 1 104 ? 3.178 -7.136 6.789 1.00 96.75 104 LEU A CA 1
ATOM 801 C C . LEU A 1 104 ? 4.308 -8.162 6.608 1.00 96.75 104 LEU A C 1
ATOM 803 O O . LEU A 1 104 ? 5.416 -7.785 6.213 1.00 96.75 104 LEU A O 1
ATOM 807 N N . SER A 1 105 ? 4.060 -9.441 6.914 1.00 97.19 105 SER A N 1
ATOM 808 C CA . SER A 1 105 ? 5.069 -10.506 6.878 1.00 97.19 105 SER A CA 1
ATOM 809 C C . SER A 1 105 ? 5.707 -10.682 5.494 1.00 97.19 105 SER A C 1
ATOM 811 O O . SER A 1 105 ? 5.190 -10.221 4.481 1.00 97.19 105 SER A O 1
ATOM 813 N N . TYR A 1 106 ? 6.868 -11.341 5.426 1.00 98.00 106 TYR A N 1
ATOM 814 C CA . TYR A 1 106 ? 7.588 -11.567 4.162 1.00 98.00 106 TYR A CA 1
ATOM 815 C C . TYR A 1 106 ? 7.826 -10.273 3.358 1.00 98.00 106 TYR A C 1
ATOM 817 O O . TYR A 1 106 ? 7.488 -10.179 2.184 1.00 98.00 106 TYR A O 1
ATOM 825 N N . ASN A 1 107 ? 8.398 -9.277 4.030 1.00 98.38 107 ASN A N 1
ATOM 826 C CA . ASN A 1 107 ? 8.938 -8.046 3.456 1.00 98.38 107 ASN A CA 1
ATOM 827 C C . ASN A 1 107 ? 10.361 -7.824 3.999 1.00 98.38 107 ASN A C 1
ATOM 829 O O . ASN A 1 107 ? 10.898 -8.652 4.738 1.00 98.38 107 ASN A O 1
ATOM 833 N N . HIS A 1 108 ? 10.970 -6.688 3.674 1.00 97.19 108 HIS A N 1
ATOM 834 C CA . HIS A 1 108 ? 12.315 -6.305 4.101 1.00 97.19 108 HIS A CA 1
ATOM 835 C C . HIS A 1 108 ? 12.322 -5.101 5.059 1.00 97.19 108 HIS A C 1
ATOM 837 O O . HIS A 1 108 ? 13.282 -4.333 5.057 1.00 97.19 108 HIS A O 1
ATOM 843 N N . PHE A 1 109 ? 11.270 -4.893 5.862 1.00 94.88 109 PHE A N 1
ATOM 844 C CA . PHE A 1 109 ? 11.225 -3.790 6.831 1.00 94.88 109 PHE A CA 1
ATOM 845 C C . PHE A 1 109 ? 12.437 -3.841 7.778 1.00 94.88 109 PHE A C 1
ATOM 847 O O . PHE A 1 109 ? 12.684 -4.850 8.434 1.00 94.88 109 PHE A O 1
ATOM 854 N N . THR A 1 110 ? 13.203 -2.751 7.843 1.00 89.38 110 THR A N 1
ATOM 855 C CA . THR A 1 110 ? 14.500 -2.703 8.556 1.00 89.38 110 THR A CA 1
ATOM 856 C C . THR A 1 110 ? 14.460 -1.935 9.875 1.00 89.38 110 THR A C 1
ATOM 858 O O . THR A 1 110 ? 15.399 -2.001 10.664 1.00 89.38 110 THR A O 1
ATOM 861 N N . SER A 1 111 ? 13.390 -1.180 10.119 1.00 85.31 111 SER A N 1
ATOM 862 C CA . SER A 1 111 ? 13.215 -0.377 11.334 1.00 85.31 111 SER A CA 1
ATOM 863 C C . SER A 1 111 ? 12.381 -1.108 12.384 1.00 85.31 111 SER A C 1
ATOM 865 O O . SER A 1 111 ? 11.662 -2.055 12.073 1.00 85.31 111 SER A O 1
ATOM 867 N N . SER A 1 112 ? 12.443 -0.641 13.632 1.00 88.31 112 SER A N 1
ATOM 868 C CA . SER A 1 112 ? 11.586 -1.144 14.707 1.00 88.31 112 SER A CA 1
ATOM 869 C C . SER A 1 112 ? 10.102 -0.987 14.369 1.00 88.31 112 SER A C 1
ATOM 871 O O . SER A 1 112 ? 9.707 0.002 13.746 1.00 88.31 112 SER A O 1
ATOM 873 N N . ILE A 1 113 ? 9.281 -1.913 14.861 1.00 90.19 113 ILE A N 1
ATOM 874 C CA . ILE A 1 113 ? 7.820 -1.803 14.816 1.00 90.19 113 ILE A CA 1
ATOM 875 C C . ILE A 1 113 ? 7.401 -0.494 15.516 1.00 90.19 113 ILE A C 1
ATOM 877 O O . ILE A 1 113 ? 7.786 -0.282 16.670 1.00 90.19 113 ILE A O 1
ATOM 881 N N . PRO A 1 114 ? 6.649 0.405 14.850 1.00 88.94 114 PRO A N 1
ATOM 882 C CA . PRO A 1 114 ? 6.157 1.629 15.469 1.00 88.94 114 PRO A CA 1
ATOM 883 C C . PRO A 1 114 ? 5.290 1.340 16.704 1.00 88.94 114 PRO A C 1
ATOM 885 O O . PRO A 1 114 ? 4.394 0.498 16.615 1.00 88.94 114 PRO A O 1
ATOM 888 N N . PRO A 1 115 ? 5.465 2.078 17.821 1.00 89.50 115 PRO A N 1
ATOM 889 C CA . PRO A 1 115 ? 4.667 1.882 19.032 1.00 89.50 115 PRO A CA 1
ATOM 890 C C . PRO A 1 115 ? 3.145 1.864 18.818 1.00 89.50 115 PRO A C 1
ATOM 892 O O . PRO A 1 115 ? 2.504 1.018 19.436 1.00 89.50 115 PRO A O 1
ATOM 895 N N . PRO A 1 116 ? 2.555 2.702 17.932 1.00 87.19 116 PRO A N 1
ATOM 896 C CA . PRO A 1 116 ? 1.112 2.684 17.717 1.00 87.19 116 PRO A CA 1
ATOM 897 C C . PRO A 1 116 ? 0.549 1.330 17.268 1.00 87.19 116 PRO A C 1
ATOM 899 O O . PRO A 1 116 ? -0.569 1.004 17.649 1.00 87.19 116 PRO A O 1
ATOM 902 N N . ILE A 1 117 ? 1.321 0.519 16.530 1.00 84.19 117 ILE A N 1
ATOM 903 C CA . ILE A 1 117 ? 0.889 -0.822 16.093 1.00 84.19 117 ILE A CA 1
ATOM 904 C C . ILE A 1 117 ? 0.734 -1.758 17.291 1.00 84.19 117 ILE A C 1
ATOM 906 O O . ILE A 1 117 ? -0.226 -2.512 17.369 1.00 84.19 117 ILE A O 1
ATOM 910 N N . GLY A 1 118 ? 1.645 -1.674 18.265 1.00 75.00 118 GLY A N 1
ATOM 911 C CA . GLY A 1 118 ? 1.571 -2.476 19.489 1.00 75.00 118 GLY A CA 1
ATOM 912 C C . GLY A 1 118 ? 0.406 -2.103 20.412 1.00 75.00 118 GLY A C 1
ATOM 913 O O . GLY A 1 118 ? 0.158 -2.814 21.381 1.00 75.00 118 GLY A O 1
ATOM 914 N N . SER A 1 119 ? -0.286 -0.995 20.134 1.00 73.81 119 SER A N 1
ATOM 915 C CA . SER A 1 119 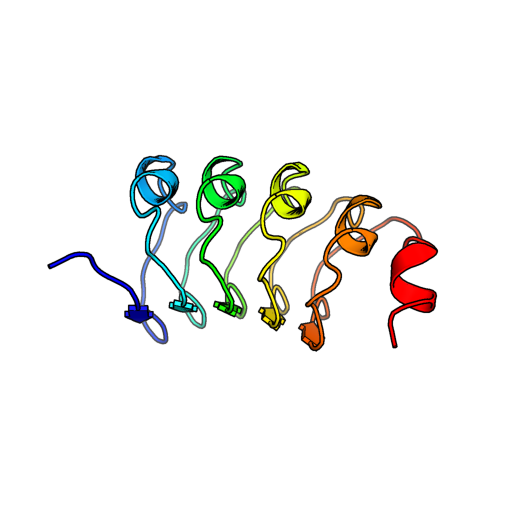? -1.463 -0.528 20.875 1.00 73.81 119 SER A CA 1
ATOM 916 C C . SER A 1 119 ? -2.783 -0.670 20.112 1.00 73.81 119 SER A C 1
ATOM 918 O O . SER A 1 119 ? -3.811 -0.242 20.633 1.00 73.81 119 SER A O 1
ATOM 920 N N . MET A 1 120 ? -2.768 -1.232 18.899 1.00 71.38 120 MET A N 1
ATOM 921 C CA . MET A 1 120 ? -3.992 -1.542 18.153 1.00 71.38 120 MET A CA 1
ATOM 922 C C . MET A 1 120 ? -4.724 -2.698 18.855 1.00 71.38 120 MET A C 1
ATOM 924 O O . MET A 1 120 ? -4.085 -3.682 19.231 1.00 71.38 120 MET A O 1
ATOM 928 N N . GLN A 1 121 ? -6.029 -2.536 19.098 1.00 57.06 121 GLN A N 1
ATOM 929 C CA . GLN A 1 121 ? -6.899 -3.500 19.789 1.00 57.06 121 GLN A CA 1
ATOM 930 C C . GLN A 1 121 ? -7.891 -4.131 18.826 1.00 57.06 121 GLN A C 1
ATOM 932 O O . GLN A 1 121 ? -8.396 -3.381 17.963 1.00 57.06 121 GLN A O 1
#